Protein AF-A0A7V2JY97-F1 (afdb_monomer)

Nearest PDB structures (foldseek):
  4k7c-assembly1_A  TM=9.068E-01  e=3.907E-03  Lacticaseibacillus rhamnosus HN001

Sequence (95 aa):
MMASVPFTGITTEQLAAFADAFNASPKNRLSMNAVTKNPVHSVALSREVVTRTDHTFSHKLASNKATAQEHSGRCWLFSGLNVLRAEAMKNMNMK

Radius of gyration: 26.61 Å; Cα contacts (8 Å, |Δi|>4): 18; chains: 1; bounding box: 73×25×61 Å

Solvent-accessible surface area (backbone atoms only — not comparable to full-atom values): 6318 Å² total; per-residue (Å²): 134,84,80,78,79,76,83,87,68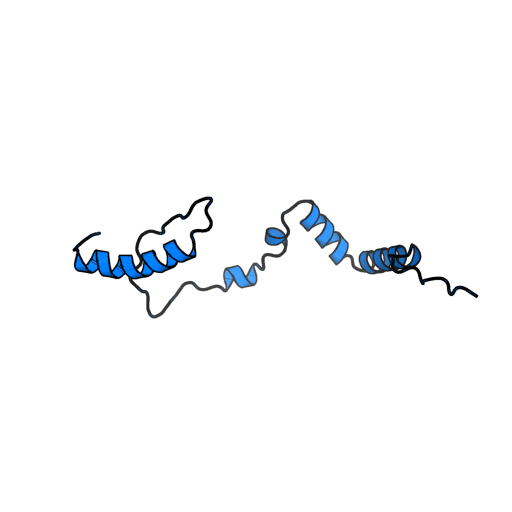,89,48,71,69,55,52,51,52,51,51,51,62,48,67,72,37,71,65,48,56,52,50,49,61,49,49,77,75,37,62,58,68,71,74,68,57,56,64,66,58,63,71,68,62,74,93,79,65,98,76,77,74,92,77,74,84,85,84,82,70,72,102,54,92,46,62,68,60,52,52,54,48,56,59,53,46,54,56,50,30,62,77,66,76,51,133

Foldseek 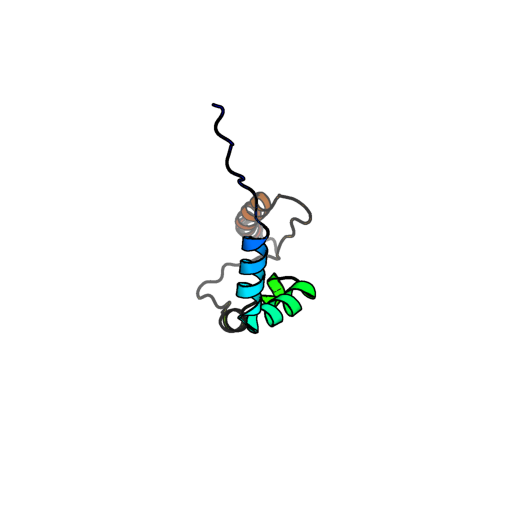3Di:
DDDDDDDPDDDPVNVVVVVCVQVVDPVSVVLCVDVVVDPPCVVPDDVVCVVPDDPDDPDDDDADDDDDPPPDPCVVVSVVCRVVVSVVCVVVVHD

Mean predicted aligned error: 7.09 Å

pLDDT: mean 92.96, std 8.99, range [48.91, 98.25]

Secondary structure (DSSP, 8-state):
-PPPPPP-S--HHHHHHHHHHHHT-HHHHHHHHHHHHS-HHHHT--HHHHHH-----SS----PPPP---SSS-HHHHHHHHHHHHHHHHHTT--

Structure (mmCIF, N/CA/C/O backbone):
data_AF-A0A7V2JY97-F1
#
_entry.id   AF-A0A7V2JY97-F1
#
loop_
_atom_site.group_PDB
_atom_site.id
_atom_site.type_symbol
_atom_site.label_atom_id
_atom_site.label_alt_id
_atom_site.label_comp_id
_atom_site.label_asym_id
_atom_site.label_entity_id
_atom_site.label_seq_id
_atom_site.pdbx_PDB_ins_code
_atom_site.Cartn_x
_atom_site.Cartn_y
_atom_site.Cartn_z
_atom_site.occupancy
_atom_site.B_iso_or_equiv
_atom_site.auth_seq_id
_atom_site.auth_comp_id
_atom_site.auth_asym_id
_atom_site.auth_atom_id
_atom_site.pdbx_PDB_model_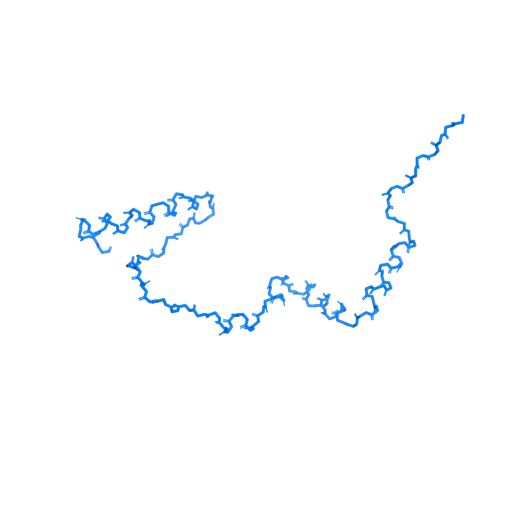num
ATOM 1 N N . MET A 1 1 ? 52.585 -11.024 -11.635 1.00 51.75 1 MET A N 1
ATOM 2 C CA . MET A 1 1 ? 51.409 -10.786 -12.499 1.00 51.75 1 MET A CA 1
ATOM 3 C C . MET A 1 1 ? 50.225 -10.493 -11.591 1.00 51.75 1 MET A C 1
ATOM 5 O O . MET A 1 1 ? 49.803 -11.390 -10.878 1.00 51.75 1 MET A O 1
ATOM 9 N N . MET A 1 2 ? 49.774 -9.240 -11.513 1.00 48.91 2 MET A N 1
ATOM 10 C CA . MET A 1 2 ? 48.593 -8.869 -10.721 1.00 48.91 2 MET A CA 1
ATOM 11 C C . MET A 1 2 ? 47.351 -9.143 -11.574 1.00 48.91 2 MET A C 1
ATOM 13 O O . MET A 1 2 ? 47.234 -8.586 -12.663 1.00 48.91 2 MET A O 1
ATOM 17 N N . ALA A 1 3 ? 46.469 -10.038 -11.126 1.00 65.94 3 ALA A N 1
ATOM 18 C CA . ALA A 1 3 ? 45.202 -10.302 -11.800 1.00 65.94 3 ALA A CA 1
ATOM 19 C C . ALA A 1 3 ? 44.316 -9.047 -11.730 1.00 65.94 3 ALA A C 1
ATOM 21 O O . ALA A 1 3 ? 44.104 -8.498 -10.649 1.00 65.94 3 ALA A O 1
ATOM 22 N N . SER A 1 4 ? 43.817 -8.582 -12.877 1.00 73.12 4 SER A N 1
ATOM 23 C CA . SER A 1 4 ? 42.846 -7.490 -12.941 1.00 73.12 4 SER A CA 1
ATOM 24 C C . SER A 1 4 ? 41.549 -7.922 -12.259 1.00 73.12 4 SER A C 1
ATOM 26 O O . SER A 1 4 ? 40.967 -8.941 -12.636 1.00 73.12 4 SER A O 1
ATOM 28 N N . VAL A 1 5 ? 41.086 -7.154 -11.276 1.00 75.50 5 VAL A N 1
ATOM 29 C CA . VAL A 1 5 ? 39.773 -7.372 -10.656 1.00 75.50 5 VAL A CA 1
ATOM 30 C C . VAL A 1 5 ? 38.695 -7.164 -11.732 1.00 75.50 5 VAL A C 1
ATOM 32 O O . VAL A 1 5 ? 38.730 -6.134 -12.410 1.00 75.50 5 VAL A O 1
ATOM 35 N N . PRO A 1 6 ? 37.766 -8.116 -11.940 1.00 79.94 6 PRO A N 1
ATOM 36 C CA . PRO A 1 6 ? 36.715 -7.961 -12.936 1.00 79.94 6 PRO A CA 1
ATOM 37 C C . PRO A 1 6 ? 35.799 -6.796 -12.558 1.00 79.94 6 PRO A C 1
ATOM 39 O O . PRO A 1 6 ? 35.483 -6.585 -11.388 1.00 79.94 6 PRO A O 1
ATOM 42 N N . PHE A 1 7 ? 35.365 -6.038 -13.563 1.00 82.88 7 PHE A N 1
ATOM 43 C CA . PHE A 1 7 ? 34.409 -4.956 -13.375 1.00 82.88 7 PHE A CA 1
ATOM 44 C C . PHE A 1 7 ? 33.070 -5.525 -12.889 1.00 82.88 7 PHE A C 1
ATOM 46 O O . PHE A 1 7 ? 32.429 -6.305 -13.587 1.00 82.88 7 PHE A O 1
ATOM 53 N N . THR A 1 8 ? 32.652 -5.138 -11.684 1.00 89.19 8 THR A N 1
ATOM 54 C CA . THR A 1 8 ? 31.398 -5.584 -11.051 1.00 89.19 8 THR A CA 1
ATOM 55 C C . THR A 1 8 ? 30.243 -4.597 -11.247 1.00 89.19 8 THR A C 1
ATOM 57 O O . THR A 1 8 ? 29.214 -4.711 -10.584 1.00 89.19 8 THR A O 1
ATOM 60 N N . GLY A 1 9 ? 30.421 -3.584 -12.098 1.00 91.69 9 GLY A N 1
ATOM 61 C CA . GLY A 1 9 ? 29.389 -2.600 -12.412 1.00 91.69 9 GLY A CA 1
ATOM 62 C C . GLY A 1 9 ? 28.497 -3.028 -13.576 1.00 91.69 9 GLY A C 1
ATOM 63 O O . GLY A 1 9 ? 28.741 -4.033 -14.243 1.00 91.69 9 GLY A O 1
ATOM 64 N N . ILE A 1 10 ? 27.464 -2.229 -13.838 1.00 94.44 10 ILE A N 1
ATOM 65 C CA . ILE A 1 10 ? 26.610 -2.406 -15.015 1.00 94.44 10 ILE A CA 1
ATOM 66 C C . ILE A 1 10 ? 27.364 -1.901 -16.249 1.00 94.44 10 ILE A C 1
ATOM 68 O O . ILE A 1 10 ? 27.860 -0.775 -16.265 1.00 94.44 10 ILE A O 1
ATOM 72 N N . THR A 1 11 ? 27.442 -2.744 -17.273 1.00 96.12 11 THR A N 1
ATOM 73 C CA . THR A 1 11 ? 28.060 -2.430 -18.570 1.00 96.12 11 THR A CA 1
ATOM 74 C C . THR A 1 11 ? 27.068 -1.756 -19.520 1.00 96.12 11 THR A C 1
ATOM 76 O O . THR A 1 11 ? 25.848 -1.874 -19.366 1.00 96.12 11 THR A O 1
ATOM 79 N N . THR A 1 12 ? 27.576 -1.061 -20.536 1.00 96.00 12 THR A N 1
ATOM 80 C CA . THR A 1 12 ? 26.741 -0.406 -21.556 1.00 96.00 12 THR A CA 1
ATOM 81 C C . THR A 1 12 ? 25.939 -1.428 -22.361 1.00 96.00 12 THR A C 1
ATOM 83 O O . THR A 1 12 ? 24.775 -1.196 -22.679 1.00 96.00 12 THR A O 1
ATOM 86 N N . GLU A 1 13 ? 26.527 -2.591 -22.631 1.00 96.56 13 GLU A N 1
ATOM 87 C CA . GLU A 1 13 ? 25.890 -3.701 -23.337 1.00 96.56 13 GLU A CA 1
ATOM 88 C C . GLU A 1 13 ? 24.706 -4.251 -22.532 1.00 96.56 13 GLU A C 1
ATOM 90 O O . GLU A 1 13 ? 23.637 -4.506 -23.087 1.00 96.56 13 GLU A O 1
ATOM 95 N N . GLN A 1 14 ? 24.856 -4.367 -21.207 1.00 96.69 14 GLN A N 1
ATOM 96 C CA . GLN A 1 14 ? 23.755 -4.745 -20.319 1.00 96.69 14 GLN A CA 1
ATOM 97 C C . GLN A 1 14 ? 22.646 -3.688 -20.301 1.00 96.69 14 GLN A C 1
ATOM 99 O O . GLN A 1 14 ? 21.474 -4.050 -20.362 1.00 96.69 14 GLN A O 1
ATOM 104 N N . LEU A 1 15 ? 22.987 -2.393 -20.259 1.00 97.19 15 LEU A N 1
ATOM 105 C CA . LEU A 1 15 ? 21.988 -1.318 -20.327 1.00 97.19 15 LEU A CA 1
ATOM 106 C C . LEU A 1 15 ? 21.187 -1.363 -21.631 1.00 97.19 15 LEU A C 1
ATOM 108 O O . LEU A 1 15 ? 19.961 -1.247 -21.589 1.00 97.19 15 LEU A O 1
ATOM 112 N N . ALA A 1 16 ? 21.860 -1.564 -22.768 1.00 98.00 16 ALA A N 1
ATOM 113 C CA . ALA A 1 16 ? 21.204 -1.710 -24.064 1.00 98.00 16 ALA A CA 1
ATOM 114 C C . ALA A 1 16 ? 20.260 -2.922 -24.070 1.00 98.00 16 ALA A C 1
ATOM 116 O O . ALA A 1 16 ? 19.081 -2.783 -24.392 1.00 98.00 16 ALA A O 1
ATOM 117 N N . ALA A 1 17 ? 20.731 -4.077 -23.589 1.00 98.12 17 ALA A N 1
ATOM 118 C CA . ALA A 1 17 ? 19.914 -5.284 -23.493 1.00 98.12 17 ALA A CA 1
ATOM 119 C C . ALA A 1 17 ? 18.679 -5.101 -22.589 1.00 98.12 17 ALA A C 1
ATOM 121 O O . ALA A 1 17 ? 17.593 -5.580 -22.918 1.00 98.12 17 ALA A O 1
ATOM 122 N N . PHE A 1 18 ? 18.805 -4.386 -21.465 1.00 97.75 18 PHE A N 1
ATOM 123 C CA . PHE A 1 18 ? 17.669 -4.079 -20.592 1.00 97.75 18 PHE A CA 1
ATOM 124 C C . PHE A 1 18 ? 16.663 -3.137 -21.254 1.00 97.75 18 PHE A C 1
ATOM 126 O O . PHE A 1 18 ? 15.457 -3.353 -21.125 1.00 97.75 18 PHE A O 1
ATOM 133 N N . ALA A 1 19 ? 17.138 -2.115 -21.970 1.00 97.50 19 ALA A N 1
ATOM 134 C CA . ALA A 1 19 ? 16.273 -1.200 -22.706 1.00 97.50 19 ALA A CA 1
ATOM 135 C C . ALA A 1 19 ? 15.501 -1.936 -23.811 1.00 97.50 19 ALA A C 1
ATOM 137 O O . ALA A 1 19 ? 14.287 -1.767 -23.920 1.00 97.50 19 ALA A O 1
ATOM 138 N N . ASP A 1 20 ? 16.170 -2.802 -24.570 1.00 98.12 20 ASP A N 1
ATOM 139 C CA . ASP A 1 20 ? 15.542 -3.603 -25.622 1.00 98.12 20 ASP A CA 1
ATOM 140 C C . ASP A 1 20 ? 14.496 -4.562 -25.045 1.00 98.12 20 ASP A C 1
ATOM 142 O O . ASP A 1 20 ? 13.350 -4.585 -25.501 1.00 98.12 20 ASP A O 1
ATOM 146 N N . ALA A 1 21 ? 14.838 -5.287 -23.975 1.00 97.81 21 ALA A N 1
ATOM 147 C CA . ALA A 1 21 ? 13.907 -6.177 -23.285 1.00 97.81 21 ALA A CA 1
ATOM 148 C C . ALA A 1 21 ? 12.693 -5.424 -22.714 1.00 97.81 21 ALA A C 1
ATOM 150 O O . ALA A 1 21 ? 11.562 -5.915 -22.768 1.00 97.81 21 ALA A O 1
ATOM 151 N N . PHE A 1 22 ? 12.900 -4.213 -22.191 1.00 98.00 22 PHE A N 1
ATOM 152 C CA . PHE A 1 22 ? 11.816 -3.370 -21.702 1.00 98.00 22 PHE A CA 1
ATOM 153 C C . PHE A 1 22 ? 10.907 -2.902 -22.846 1.00 98.00 22 PHE A C 1
ATOM 1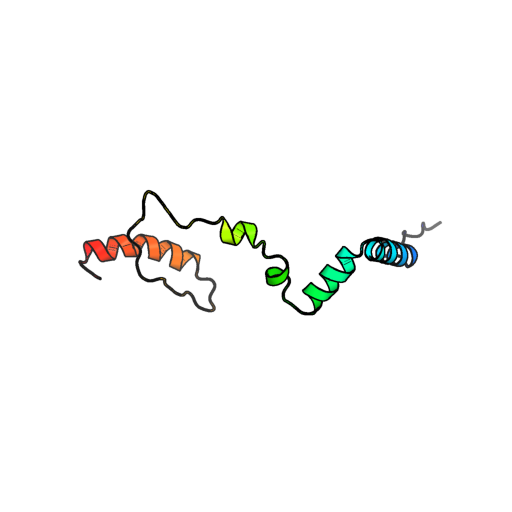55 O O . PHE A 1 22 ? 9.682 -3.007 -22.741 1.00 98.00 22 PHE A O 1
ATOM 162 N N . ASN A 1 23 ? 11.494 -2.427 -23.945 1.00 97.31 23 ASN A N 1
ATOM 163 C CA . ASN A 1 23 ? 10.772 -1.895 -25.100 1.00 97.31 23 ASN A CA 1
ATOM 164 C C . ASN A 1 23 ? 10.063 -2.978 -25.928 1.00 97.31 23 ASN A C 1
ATOM 166 O O . ASN A 1 23 ? 9.105 -2.664 -26.634 1.00 97.31 23 ASN A O 1
ATOM 170 N N . ALA A 1 24 ? 10.460 -4.247 -25.796 1.00 97.56 24 ALA A N 1
ATOM 171 C CA . ALA A 1 24 ? 9.830 -5.378 -26.478 1.00 97.56 24 ALA A CA 1
ATOM 172 C C . ALA A 1 24 ? 8.349 -5.594 -26.099 1.00 97.56 24 ALA A C 1
ATOM 174 O O . ALA A 1 24 ? 7.605 -6.226 -26.848 1.00 97.56 24 ALA A O 1
ATOM 175 N N . SER A 1 25 ? 7.890 -5.071 -24.954 1.00 97.56 25 SER A N 1
ATOM 176 C CA . SER A 1 25 ? 6.502 -5.202 -24.497 1.00 97.56 25 SER A CA 1
ATOM 177 C C . SER A 1 25 ? 5.787 -3.847 -24.460 1.00 97.56 25 SER A C 1
ATOM 179 O O . SER A 1 25 ? 6.096 -3.007 -23.609 1.00 97.56 25 SER A O 1
ATOM 181 N N . PRO A 1 26 ? 4.737 -3.635 -25.278 1.00 96.44 26 PRO A N 1
ATOM 182 C CA . PRO A 1 26 ? 3.916 -2.423 -25.216 1.00 96.44 26 PRO A CA 1
ATOM 183 C C . PRO A 1 26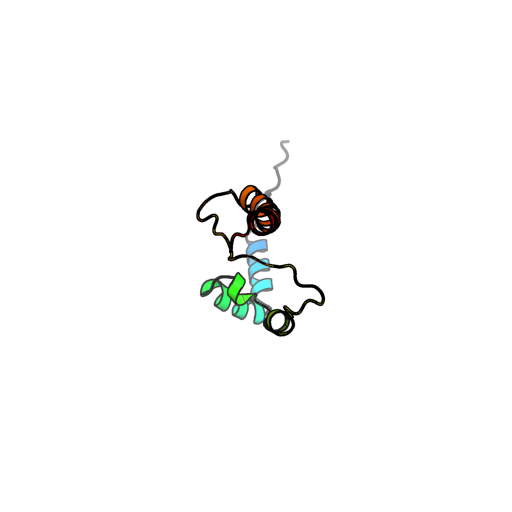 ? 3.301 -2.163 -23.830 1.00 96.44 26 PRO A C 1
ATOM 185 O O . PRO A 1 26 ? 3.067 -1.011 -23.457 1.00 96.44 26 PRO A O 1
ATOM 188 N N . LYS A 1 27 ? 3.079 -3.224 -23.035 1.00 97.50 27 LYS A N 1
ATOM 189 C CA . LYS A 1 27 ? 2.569 -3.119 -21.659 1.00 97.50 27 LYS A CA 1
ATOM 190 C C . LYS A 1 27 ? 3.538 -2.365 -20.749 1.00 97.50 27 LYS A C 1
ATOM 192 O O . LYS A 1 27 ? 3.086 -1.628 -19.882 1.00 97.50 27 LYS A O 1
ATOM 197 N N . ASN A 1 28 ? 4.846 -2.485 -20.968 1.00 97.88 28 ASN A N 1
ATOM 198 C CA . ASN A 1 28 ? 5.851 -1.798 -20.157 1.00 97.88 28 ASN A CA 1
ATOM 199 C C . ASN A 1 28 ? 5.780 -0.281 -20.354 1.00 97.88 28 ASN A C 1
ATOM 201 O O . ASN A 1 28 ? 5.787 0.469 -19.380 1.00 97.88 28 ASN A O 1
ATOM 205 N N . ARG A 1 29 ? 5.607 0.176 -21.600 1.00 96.88 29 ARG A N 1
ATOM 206 C CA . ARG A 1 29 ? 5.405 1.600 -21.908 1.00 96.88 29 ARG A CA 1
ATOM 207 C C . ARG A 1 29 ? 4.107 2.138 -21.302 1.00 96.88 29 ARG A C 1
ATOM 209 O O . ARG A 1 29 ? 4.104 3.240 -20.758 1.00 96.88 29 ARG A O 1
ATOM 216 N N . LEU A 1 30 ? 3.020 1.364 -21.368 1.00 97.44 30 LEU A N 1
ATOM 217 C CA . LEU A 1 30 ? 1.752 1.718 -20.721 1.00 97.44 30 LEU A CA 1
ATOM 218 C C . LEU A 1 30 ? 1.927 1.870 -19.203 1.00 97.44 30 LEU A C 1
ATOM 220 O O . LEU A 1 30 ? 1.565 2.907 -18.648 1.00 97.44 30 LEU A O 1
ATOM 224 N N . SER A 1 31 ? 2.530 0.874 -18.550 1.00 97.31 31 SER A N 1
ATOM 225 C CA . SER A 1 31 ? 2.804 0.894 -17.111 1.00 97.31 31 SER A CA 1
ATOM 226 C C . SER A 1 31 ? 3.706 2.064 -16.722 1.00 97.31 31 SER A C 1
ATOM 228 O O . SER A 1 31 ? 3.389 2.777 -15.776 1.00 97.31 31 SER A O 1
ATOM 230 N N . MET A 1 32 ? 4.777 2.324 -17.479 1.00 97.62 32 MET A N 1
ATOM 231 C CA . MET A 1 32 ? 5.679 3.460 -17.263 1.00 97.62 32 MET A CA 1
ATOM 232 C C . MET A 1 32 ? 4.935 4.796 -17.307 1.00 97.62 32 MET A C 1
ATOM 234 O O . MET A 1 32 ? 5.068 5.605 -16.392 1.00 97.62 32 MET A O 1
ATOM 238 N N . ASN A 1 33 ? 4.111 5.024 -18.333 1.00 97.62 33 ASN A N 1
ATOM 239 C CA . ASN A 1 33 ? 3.306 6.243 -18.442 1.00 97.62 33 ASN A CA 1
ATOM 240 C C . ASN A 1 33 ? 2.331 6.402 -17.264 1.00 97.62 33 ASN A C 1
ATOM 242 O O . ASN A 1 33 ? 2.093 7.519 -16.807 1.00 97.62 33 ASN A O 1
ATOM 246 N N . ALA A 1 34 ? 1.769 5.297 -16.767 1.00 97.88 34 ALA A N 1
ATOM 247 C CA . ALA A 1 34 ? 0.869 5.317 -15.623 1.00 97.88 34 ALA A CA 1
ATOM 248 C C . ALA A 1 34 ? 1.603 5.667 -14.317 1.00 97.88 34 ALA A C 1
ATOM 250 O O . ALA A 1 34 ? 1.171 6.582 -13.616 1.00 97.88 34 ALA A O 1
ATOM 251 N N . VAL A 1 35 ? 2.720 4.994 -14.006 1.00 97.69 35 VAL A N 1
ATOM 252 C CA . VAL A 1 35 ? 3.452 5.171 -12.731 1.00 97.69 35 VAL A CA 1
ATOM 253 C C . VAL A 1 35 ? 4.298 6.444 -12.675 1.00 97.69 35 VAL A C 1
ATOM 255 O O . VAL A 1 35 ? 4.596 6.931 -11.593 1.00 97.69 35 VAL A O 1
ATOM 258 N N . THR A 1 36 ? 4.678 7.018 -13.819 1.00 97.56 36 THR A N 1
ATOM 259 C CA . THR A 1 36 ? 5.392 8.311 -13.856 1.00 97.56 36 THR A CA 1
ATOM 260 C C . THR A 1 36 ? 4.472 9.502 -13.605 1.00 97.56 36 THR A C 1
ATOM 262 O O . THR A 1 36 ? 4.944 10.568 -13.222 1.00 97.56 36 THR A O 1
ATOM 265 N N . LYS A 1 37 ? 3.158 9.330 -13.798 1.00 97.62 37 LYS A N 1
ATOM 266 C CA . LYS A 1 37 ? 2.148 10.372 -13.555 1.00 97.62 37 LYS A CA 1
ATOM 267 C C . LYS A 1 37 ? 1.329 10.157 -12.285 1.00 97.62 37 LYS A C 1
ATOM 269 O O . LYS A 1 37 ? 0.652 11.083 -11.853 1.00 97.62 37 LYS A O 1
ATOM 274 N N . ASN A 1 38 ? 1.356 8.958 -11.708 1.00 97.12 38 ASN A N 1
ATOM 275 C CA . ASN A 1 38 ? 0.509 8.581 -10.580 1.00 97.12 38 ASN A CA 1
ATOM 276 C C . ASN A 1 38 ? 1.296 7.760 -9.551 1.00 97.12 38 ASN A C 1
ATOM 278 O O . ASN A 1 38 ? 2.196 7.014 -9.934 1.00 97.12 38 ASN A O 1
ATOM 282 N N . PRO A 1 39 ? 0.918 7.801 -8.261 1.00 96.94 39 PRO A N 1
ATOM 283 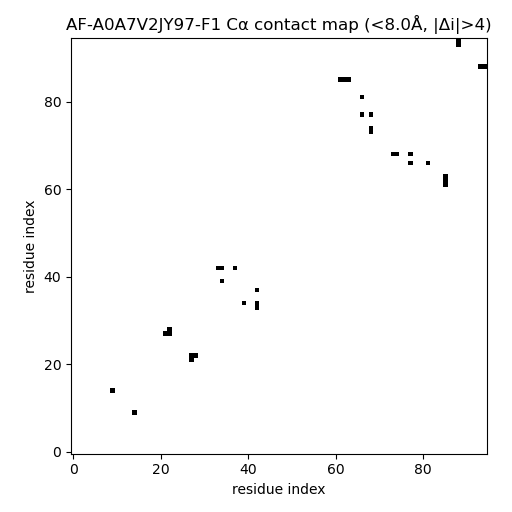C CA . PRO A 1 39 ? 1.493 6.908 -7.265 1.00 96.94 39 PRO A CA 1
ATOM 284 C C . PRO A 1 39 ? 1.320 5.433 -7.649 1.00 96.94 39 PRO A C 1
ATOM 286 O O . PRO A 1 39 ? 0.236 5.005 -8.050 1.00 96.94 39 PRO A O 1
ATOM 289 N N . VAL A 1 40 ? 2.377 4.635 -7.467 1.00 96.69 40 VAL A N 1
ATOM 290 C CA . VAL A 1 40 ? 2.393 3.218 -7.873 1.00 96.69 40 VAL A CA 1
ATOM 291 C C . VAL A 1 40 ? 1.265 2.401 -7.237 1.00 96.69 40 VAL A C 1
ATOM 293 O O . VAL A 1 40 ? 0.676 1.555 -7.902 1.00 96.69 40 VAL A O 1
ATOM 296 N N . HIS A 1 41 ? 0.903 2.691 -5.984 1.00 96.44 41 HIS A N 1
ATOM 297 C CA . HIS A 1 41 ? -0.165 1.984 -5.275 1.00 96.44 41 HIS A CA 1
ATOM 298 C C . HIS A 1 41 ? -1.542 2.206 -5.914 1.00 96.44 41 HIS A C 1
ATOM 300 O O . HIS A 1 41 ? -2.356 1.288 -5.940 1.00 96.44 41 HIS A O 1
ATOM 306 N N . SER A 1 42 ? -1.791 3.393 -6.470 1.00 96.31 42 SER A N 1
ATOM 307 C CA . SER A 1 42 ? -3.042 3.700 -7.165 1.00 96.31 42 SER A CA 1
ATOM 308 C C . SER A 1 42 ? -3.132 2.962 -8.496 1.00 96.31 42 SER A C 1
ATOM 310 O O . SER A 1 42 ? -4.193 2.461 -8.851 1.00 96.31 42 SER A O 1
ATOM 312 N N . VAL A 1 43 ? -2.011 2.859 -9.218 1.00 97.06 43 VAL A N 1
ATOM 313 C CA . VAL A 1 43 ? -1.932 2.136 -10.500 1.00 97.06 43 VAL A CA 1
ATOM 314 C C . VAL A 1 43 ? -2.046 0.624 -10.292 1.00 97.06 43 VAL A C 1
ATOM 316 O O . VAL A 1 43 ? -2.693 -0.061 -11.077 1.00 97.06 43 VAL A O 1
ATOM 319 N N . ALA A 1 44 ? -1.433 0.101 -9.230 1.00 96.81 44 ALA A N 1
ATOM 320 C CA . ALA A 1 44 ? -1.4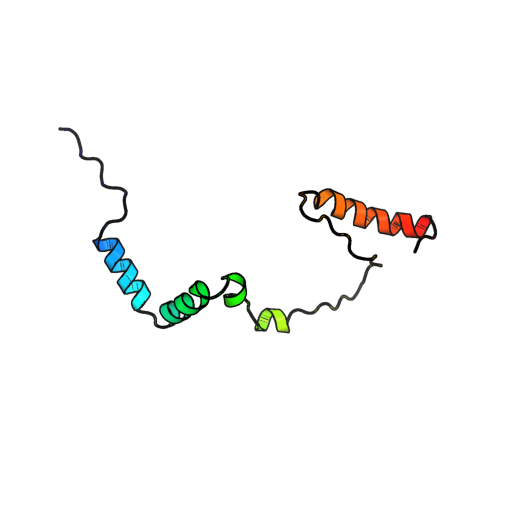09 -1.326 -8.922 1.00 96.81 44 ALA A CA 1
ATOM 321 C C . ALA A 1 44 ? -2.686 -1.840 -8.228 1.00 96.81 44 ALA A C 1
ATOM 323 O O . ALA A 1 44 ? -2.795 -3.038 -7.960 1.00 96.81 44 ALA A O 1
ATOM 324 N N . LEU A 1 45 ? -3.650 -0.965 -7.916 1.00 97.12 45 LEU A N 1
ATOM 325 C CA . LEU A 1 45 ? -4.884 -1.345 -7.233 1.00 97.12 45 LEU A CA 1
ATOM 326 C C . LEU A 1 45 ? -5.719 -2.305 -8.097 1.00 97.12 45 LEU A C 1
ATOM 328 O O . LEU A 1 45 ? -6.249 -1.930 -9.142 1.00 97.12 45 LEU A O 1
ATOM 332 N N . SER A 1 46 ? -5.916 -3.537 -7.622 1.00 97.56 46 SER A N 1
ATOM 333 C CA . SER A 1 46 ? -6.817 -4.489 -8.278 1.00 97.56 46 SER A CA 1
ATOM 334 C C . SER A 1 46 ? -8.272 -4.167 -7.954 1.00 97.56 46 SER A C 1
ATOM 336 O O . SER A 1 46 ? -8.742 -4.384 -6.833 1.00 97.56 46 SER A O 1
ATOM 338 N N . ARG A 1 47 ? -9.016 -3.678 -8.954 1.00 96.69 47 ARG A N 1
ATOM 339 C CA . ARG A 1 47 ? -10.439 -3.365 -8.778 1.00 96.69 47 ARG A CA 1
ATOM 340 C C . ARG A 1 47 ? -11.267 -4.606 -8.451 1.00 96.69 47 ARG A C 1
ATOM 342 O O . ARG A 1 47 ? -12.190 -4.491 -7.656 1.00 96.69 47 ARG A O 1
ATOM 349 N N . GLU A 1 48 ? -10.898 -5.769 -8.988 1.00 97.69 48 GLU A N 1
ATOM 350 C CA . GLU A 1 48 ? -11.551 -7.049 -8.689 1.00 97.69 48 GLU A CA 1
ATOM 351 C C . GLU A 1 48 ? -11.477 -7.381 -7.193 1.00 97.69 48 GLU A C 1
ATOM 353 O O . GLU A 1 48 ? -12.494 -7.705 -6.578 1.00 97.69 48 GLU A O 1
ATOM 358 N N . VAL A 1 49 ? -10.290 -7.243 -6.587 1.00 97.12 49 VAL A N 1
ATOM 359 C CA . VAL A 1 49 ? -10.099 -7.491 -5.150 1.00 97.12 49 VAL A CA 1
ATOM 360 C C . VAL A 1 49 ? -10.938 -6.516 -4.333 1.00 97.12 49 VAL A C 1
ATOM 362 O O . VAL A 1 49 ? -11.645 -6.943 -3.423 1.00 97.12 49 VAL A O 1
ATOM 365 N N . VAL A 1 50 ? -10.931 -5.230 -4.695 1.00 96.75 50 VAL A N 1
ATOM 366 C CA . VAL A 1 50 ? -11.751 -4.210 -4.022 1.00 96.75 50 VAL A CA 1
ATOM 367 C C . VAL A 1 50 ? -13.240 -4.555 -4.092 1.00 96.75 50 VAL A C 1
ATOM 369 O O . VAL A 1 50 ? -13.931 -4.431 -3.090 1.00 96.75 50 VAL A O 1
ATOM 372 N N . THR A 1 51 ? -13.740 -5.015 -5.242 1.00 96.94 51 THR A N 1
ATOM 373 C CA . THR A 1 51 ? -15.162 -5.364 -5.402 1.00 96.94 51 THR A CA 1
ATOM 374 C C . THR A 1 51 ? -15.558 -6.673 -4.729 1.00 96.94 51 THR A C 1
ATOM 376 O O . THR A 1 51 ? -16.710 -6.820 -4.342 1.00 96.94 51 THR A O 1
ATOM 379 N N . ARG A 1 52 ? -14.630 -7.629 -4.597 1.00 97.31 52 ARG A N 1
ATOM 380 C CA . ARG A 1 52 ? -14.894 -8.935 -3.972 1.00 97.31 52 ARG A CA 1
ATOM 381 C C . ARG A 1 52 ? -14.693 -8.923 -2.455 1.00 97.31 52 ARG A C 1
ATOM 383 O O . ARG A 1 52 ? -15.132 -9.849 -1.783 1.00 97.31 52 ARG A O 1
ATOM 390 N N . THR A 1 53 ? -14.009 -7.918 -1.914 1.00 96.56 53 THR A N 1
ATOM 391 C CA . THR A 1 53 ? -13.779 -7.814 -0.469 1.00 96.56 53 THR A CA 1
ATOM 392 C C . THR A 1 53 ? -15.102 -7.550 0.247 1.00 96.56 53 THR A C 1
ATOM 394 O O . THR A 1 53 ? -15.707 -6.496 0.076 1.00 96.56 53 THR A O 1
ATOM 397 N N . ASP A 1 54 ? -15.537 -8.517 1.054 1.00 96.00 54 ASP A N 1
ATOM 398 C CA . ASP A 1 54 ? -16.733 -8.422 1.887 1.00 96.00 54 ASP A CA 1
ATOM 399 C C . ASP A 1 54 ? -16.341 -8.068 3.329 1.00 96.00 54 ASP A C 1
ATOM 401 O O . ASP A 1 54 ? -15.424 -8.649 3.910 1.00 96.00 54 ASP A O 1
ATOM 405 N N . HIS A 1 55 ? -17.049 -7.099 3.906 1.00 94.19 55 HIS A N 1
ATOM 406 C CA . HIS A 1 55 ? -16.897 -6.663 5.297 1.00 94.19 55 HIS A CA 1
ATOM 407 C C . HIS A 1 55 ? -18.036 -7.183 6.194 1.00 94.19 55 HIS A C 1
ATOM 409 O O . HIS A 1 55 ? -18.350 -6.605 7.243 1.00 94.19 55 HIS A O 1
ATOM 415 N N . THR A 1 56 ? -18.674 -8.276 5.781 1.00 95.56 56 THR A N 1
ATOM 416 C CA . THR A 1 56 ? -19.673 -9.008 6.555 1.00 95.56 56 THR A CA 1
ATOM 417 C C . THR A 1 56 ? -19.003 -10.078 7.408 1.00 95.56 56 THR A C 1
ATOM 419 O O . THR A 1 56 ? -18.193 -10.871 6.941 1.00 95.56 56 THR A O 1
ATOM 422 N N . PHE A 1 57 ? -19.365 -10.108 8.689 1.00 96.19 57 PHE A N 1
ATOM 423 C CA . PHE A 1 57 ? -18.824 -11.047 9.668 1.00 96.19 57 PHE A CA 1
ATOM 424 C C . PHE A 1 57 ? -19.982 -11.648 10.464 1.00 96.19 57 PHE A C 1
ATOM 426 O O . PHE A 1 57 ? -20.887 -10.911 10.863 1.00 96.19 57 PHE A O 1
ATOM 433 N N . SER A 1 58 ? -19.943 -12.962 10.710 1.00 97.12 58 SER A N 1
ATOM 434 C CA . SER A 1 58 ? -20.960 -13.685 11.494 1.00 97.12 58 SER A CA 1
ATOM 435 C C . SER A 1 58 ? -21.008 -13.233 12.955 1.00 97.12 58 SER A C 1
ATOM 437 O O . SER A 1 58 ? -22.078 -13.161 13.553 1.00 97.12 58 SER A O 1
ATOM 439 N N . HIS A 1 59 ? -19.851 -12.875 13.514 1.00 95.19 59 HIS A N 1
ATOM 440 C CA . HIS A 1 59 ? -19.713 -12.366 14.870 1.00 95.19 59 HIS A CA 1
ATOM 441 C C . HIS A 1 59 ? -19.036 -10.999 14.832 1.00 95.19 59 HIS A C 1
ATOM 443 O O . HIS A 1 59 ? -17.867 -10.879 14.470 1.00 95.19 59 HIS A O 1
ATOM 449 N N . LYS A 1 60 ? -19.779 -9.958 15.213 1.00 91.00 60 LYS A N 1
ATOM 450 C CA . LYS A 1 60 ? -19.252 -8.600 15.360 1.00 91.00 60 LYS A CA 1
ATOM 451 C C . LYS A 1 60 ? -19.096 -8.286 16.838 1.00 91.00 60 LYS A C 1
ATOM 453 O O . LYS A 1 60 ? -20.059 -8.357 17.598 1.00 91.00 60 LYS A O 1
ATOM 458 N N . LEU A 1 61 ? -17.879 -7.933 17.231 1.00 86.62 61 LEU A N 1
ATOM 459 C CA . LEU A 1 61 ? -17.611 -7.422 18.569 1.00 86.62 61 LEU A CA 1
ATOM 460 C C . LEU A 1 61 ? -18.142 -5.991 18.681 1.00 86.62 61 LEU A C 1
ATOM 462 O O . LEU A 1 61 ? -18.116 -5.236 17.704 1.00 86.62 61 LEU A O 1
ATOM 466 N N . ALA A 1 62 ? -18.603 -5.612 19.874 1.00 80.50 62 ALA A N 1
ATOM 467 C CA . ALA A 1 62 ? -18.940 -4.224 20.156 1.00 80.50 62 ALA A CA 1
ATOM 468 C C . ALA A 1 62 ? -17.690 -3.358 19.937 1.00 80.50 62 ALA A C 1
ATOM 470 O O . ALA A 1 62 ? -16.635 -3.599 20.522 1.00 80.50 62 ALA A O 1
ATOM 471 N N . SER A 1 63 ? -17.806 -2.383 19.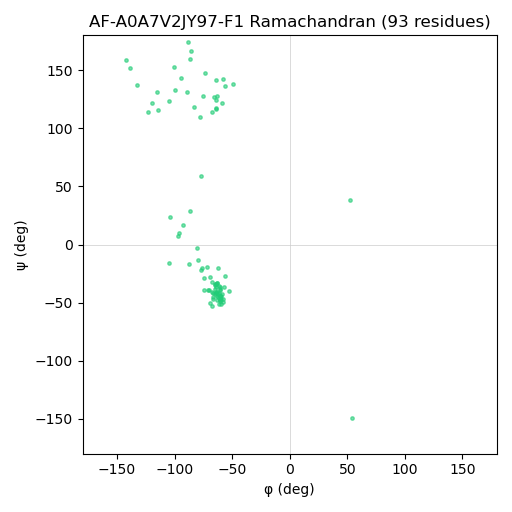042 1.00 77.56 63 SER A N 1
ATOM 472 C CA . SER A 1 63 ? -16.706 -1.523 18.626 1.00 77.56 63 SER A CA 1
ATOM 473 C C . SER A 1 63 ? -17.004 -0.093 19.047 1.00 77.56 63 SER A C 1
ATOM 475 O O . SER A 1 63 ? -18.094 0.427 18.810 1.00 77.56 63 SER A O 1
ATOM 477 N N . ASN A 1 64 ? -16.020 0.540 19.675 1.00 84.88 64 ASN A N 1
ATOM 478 C CA . ASN A 1 64 ? -16.070 1.952 20.021 1.00 84.88 64 ASN A CA 1
ATOM 479 C C . ASN A 1 64 ? -15.594 2.808 18.842 1.00 84.88 64 ASN A C 1
ATOM 481 O O . ASN A 1 64 ? -14.939 2.311 17.925 1.00 84.88 64 ASN A O 1
ATOM 485 N N . LYS A 1 65 ? -15.835 4.125 18.907 1.00 90.94 65 LYS A N 1
ATOM 486 C CA . LYS A 1 65 ? -15.244 5.069 17.944 1.00 90.94 65 LYS A CA 1
ATOM 487 C C . LYS A 1 65 ? -13.737 4.836 17.809 1.00 90.94 65 LYS A C 1
ATOM 489 O O . LYS A 1 65 ? -13.043 4.631 18.816 1.00 90.94 65 LYS A O 1
ATOM 494 N N . ALA A 1 66 ? -13.270 4.888 16.562 1.00 93.56 66 ALA A N 1
ATOM 495 C CA . ALA A 1 66 ? -11.866 4.745 16.216 1.00 93.56 66 ALA A CA 1
ATOM 496 C C . ALA A 1 66 ? -11.020 5.814 16.920 1.00 93.56 66 ALA A C 1
ATOM 498 O O . ALA A 1 66 ? -11.445 6.958 17.085 1.00 93.56 66 ALA A O 1
ATOM 499 N N . THR A 1 67 ? -9.824 5.420 17.343 1.00 95.44 67 THR A N 1
ATOM 500 C CA . THR A 1 67 ? -8.823 6.308 17.936 1.00 95.44 67 THR A CA 1
ATOM 501 C C . THR A 1 67 ? -7.771 6.673 16.890 1.00 95.44 67 THR A C 1
ATOM 503 O O . THR A 1 67 ? -7.536 5.910 15.954 1.00 95.44 67 THR A O 1
ATOM 506 N N . ALA A 1 68 ? -7.137 7.836 17.041 1.00 96.62 68 ALA A N 1
ATOM 507 C CA . ALA A 1 68 ? -6.106 8.318 16.127 1.00 96.62 68 ALA A CA 1
ATOM 508 C C . ALA A 1 68 ? -4.782 8.515 16.875 1.00 96.62 68 ALA A C 1
ATOM 510 O O . ALA A 1 68 ? -4.706 9.254 17.855 1.00 96.62 68 ALA A O 1
ATOM 511 N N . GLN A 1 69 ? -3.733 7.820 16.427 1.00 96.69 69 GLN A N 1
ATOM 512 C CA . GLN A 1 69 ? -2.388 7.967 16.998 1.00 96.69 69 GLN A CA 1
ATOM 513 C C . GLN A 1 69 ? -1.648 9.203 16.471 1.00 96.69 69 GLN A C 1
ATOM 515 O O . GLN A 1 69 ? -0.618 9.581 17.043 1.00 96.69 69 GLN A O 1
ATOM 520 N N . GLU A 1 70 ? -2.175 9.810 15.405 1.00 97.00 70 GLU A N 1
ATOM 521 C CA . GLU A 1 70 ? -1.586 10.930 14.675 1.00 97.00 70 GLU A CA 1
ATOM 522 C C . GLU A 1 70 ? -0.153 10.623 14.209 1.00 97.00 70 GLU A C 1
ATOM 524 O O . GLU A 1 70 ? 0.201 9.473 13.939 1.00 97.00 70 GLU A O 1
ATOM 529 N N . HIS A 1 71 ? 0.695 11.642 14.122 1.00 96.31 71 HIS A N 1
ATOM 530 C CA . HIS A 1 71 ? 2.082 11.545 13.675 1.00 96.31 71 HIS A CA 1
ATOM 531 C C . HIS A 1 71 ? 2.993 10.974 14.778 1.00 96.31 71 HIS A C 1
ATOM 533 O O . HIS A 1 71 ? 3.926 11.625 15.240 1.00 96.31 71 HIS A O 1
ATOM 539 N N . SER A 1 72 ? 2.699 9.758 15.251 1.00 97.88 72 SER A N 1
ATOM 540 C CA . SER A 1 72 ? 3.483 9.069 16.282 1.00 97.88 72 SER A CA 1
ATOM 541 C C . SER A 1 72 ? 3.591 7.561 16.037 1.00 97.88 72 SER A C 1
ATOM 543 O O . SER A 1 72 ? 2.746 6.966 15.373 1.00 97.88 72 SER A O 1
ATOM 545 N N . GLY A 1 73 ? 4.605 6.919 16.626 1.00 97.81 73 GLY A N 1
ATOM 546 C CA . GLY A 1 73 ? 4.836 5.465 16.563 1.00 97.81 73 GLY A CA 1
ATOM 547 C C . GLY A 1 73 ? 4.102 4.646 17.636 1.00 97.81 73 GLY A C 1
ATOM 548 O O . GLY A 1 73 ? 4.611 3.621 18.079 1.00 97.81 73 GLY A O 1
ATOM 549 N N . ARG A 1 74 ? 2.937 5.103 18.120 1.00 98.25 74 ARG A N 1
ATOM 550 C CA . ARG A 1 74 ? 2.240 4.531 19.296 1.00 98.25 74 ARG A CA 1
ATOM 551 C C . ARG A 1 74 ? 1.195 3.457 18.964 1.00 98.25 74 ARG A C 1
ATOM 553 O O . ARG A 1 74 ? 0.359 3.149 19.810 1.00 98.25 74 ARG A O 1
ATOM 560 N N . CYS A 1 75 ? 1.221 2.879 17.764 1.00 97.31 75 CYS A N 1
ATOM 561 C CA . CYS A 1 75 ? 0.210 1.911 17.309 1.00 97.31 75 CYS A CA 1
ATOM 562 C C . CYS A 1 75 ? -0.001 0.745 18.288 1.00 97.31 75 CYS A C 1
ATOM 564 O O . CYS A 1 75 ? -1.137 0.361 18.552 1.00 97.31 75 CYS A O 1
ATOM 566 N N . TRP A 1 76 ? 1.079 0.230 18.882 1.00 97.81 76 TRP A N 1
ATOM 567 C CA . TRP A 1 76 ? 1.033 -0.859 19.858 1.00 97.81 76 TRP A CA 1
ATOM 568 C C . TRP A 1 76 ? 0.245 -0.479 21.121 1.00 97.81 76 TRP A C 1
ATOM 570 O O . TRP A 1 76 ? -0.598 -1.249 21.581 1.00 97.81 76 TRP A O 1
ATOM 580 N N . LEU A 1 77 ? 0.451 0.739 21.631 1.00 97.88 77 LEU A N 1
ATOM 581 C CA . LEU A 1 77 ? -0.264 1.263 22.791 1.00 97.88 77 LEU A CA 1
ATOM 582 C C . LEU A 1 77 ? -1.749 1.461 22.470 1.00 97.88 77 LEU A C 1
ATOM 584 O O . LEU A 1 77 ? -2.611 1.051 23.242 1.00 97.88 77 LEU A O 1
ATOM 588 N N . PHE A 1 78 ? -2.054 2.048 21.311 1.00 97.25 78 PHE A N 1
ATOM 589 C CA . PHE A 1 78 ? -3.433 2.265 20.868 1.00 97.25 78 PHE A CA 1
ATOM 590 C C . PHE A 1 78 ? -4.175 0.942 20.659 1.00 97.25 78 PHE A C 1
ATOM 592 O O . PHE A 1 78 ? -5.325 0.820 21.075 1.00 97.25 78 PHE A O 1
ATOM 599 N N . SER A 1 79 ? -3.515 -0.062 20.078 1.00 95.50 79 SER A N 1
ATOM 600 C CA . SER A 1 79 ? -4.076 -1.403 19.901 1.00 95.50 79 SER A CA 1
ATOM 601 C C . SER A 1 79 ? -4.407 -2.055 21.246 1.00 95.50 79 SER A C 1
ATOM 603 O O . SER A 1 79 ? -5.545 -2.467 21.462 1.00 95.50 79 SER A O 1
ATOM 605 N N . GLY A 1 80 ? -3.450 -2.079 22.183 1.00 95.56 80 GLY A N 1
ATOM 606 C CA . GLY A 1 80 ? -3.666 -2.650 23.516 1.00 95.56 80 GLY A CA 1
ATOM 607 C C . GLY A 1 80 ? -4.774 -1.934 24.294 1.00 95.56 80 GLY A C 1
ATOM 608 O O . GLY A 1 80 ? -5.687 -2.572 24.818 1.00 95.56 80 GLY A O 1
ATOM 609 N N . LEU A 1 81 ? -4.757 -0.599 24.308 1.00 95.62 81 LEU A N 1
ATOM 610 C CA . LEU A 1 81 ? -5.776 0.191 25.000 1.00 95.62 81 LEU A CA 1
ATOM 611 C C . LEU A 1 81 ? -7.157 0.078 24.348 1.00 95.62 81 LEU A C 1
ATOM 613 O O . LEU A 1 81 ? -8.150 0.120 25.066 1.00 95.62 81 LEU A O 1
ATOM 617 N N . ASN A 1 82 ? -7.260 -0.095 23.027 1.00 94.19 82 ASN A N 1
ATOM 618 C CA . ASN A 1 82 ? -8.553 -0.284 22.365 1.00 94.19 82 ASN A CA 1
ATOM 619 C C . ASN A 1 82 ? -9.240 -1.590 22.790 1.00 94.19 82 ASN A C 1
ATOM 621 O O . ASN A 1 82 ? -10.462 -1.595 22.927 1.00 94.19 82 ASN A O 1
ATOM 625 N N . VAL A 1 83 ? -8.472 -2.654 23.052 1.00 92.62 83 VAL A N 1
ATOM 626 C CA . VAL A 1 83 ? -9.006 -3.907 23.610 1.00 92.62 83 VAL A CA 1
ATOM 627 C C . VAL A 1 83 ? -9.497 -3.688 25.043 1.00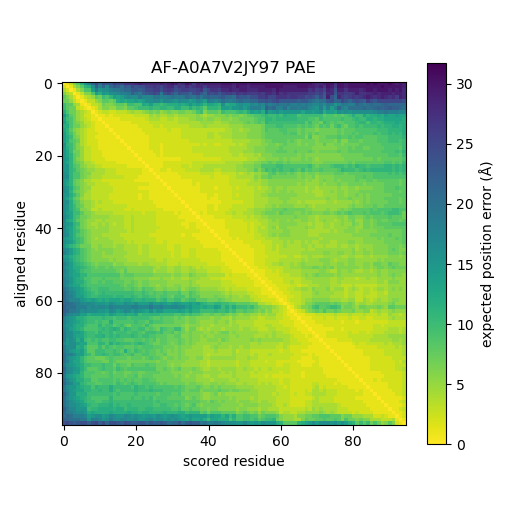 92.62 83 VAL A C 1
ATOM 629 O O . VAL A 1 83 ? -10.651 -3.973 25.349 1.00 92.62 83 VAL A O 1
ATOM 632 N N . LEU A 1 84 ? -8.650 -3.124 25.911 1.00 93.88 84 LEU A N 1
ATOM 633 C CA . LEU A 1 84 ? -8.974 -2.929 27.332 1.00 93.88 84 LEU A CA 1
ATOM 634 C C . LEU A 1 84 ? -10.128 -1.942 27.547 1.00 93.88 84 LEU A C 1
ATOM 636 O O . LEU A 1 84 ? -10.984 -2.145 28.409 1.00 93.88 84 LEU A O 1
ATOM 640 N N . ARG A 1 85 ? -10.177 -0.874 26.745 1.00 93.06 85 ARG A N 1
ATOM 641 C CA . ARG A 1 85 ? -11.188 0.182 26.847 1.00 93.06 85 ARG A CA 1
ATOM 642 C C . ARG A 1 85 ? -12.599 -0.345 26.619 1.00 93.06 85 ARG A C 1
ATOM 644 O O . ARG A 1 85 ? -13.514 0.153 27.265 1.00 93.06 85 ARG A O 1
ATOM 651 N N . ALA A 1 86 ? -12.786 -1.322 25.731 1.00 90.81 86 ALA A N 1
ATOM 652 C CA . ALA A 1 86 ? -14.105 -1.894 25.471 1.00 90.81 86 ALA A CA 1
ATOM 653 C C . ALA A 1 86 ? -14.731 -2.477 26.749 1.00 90.81 86 ALA A C 1
ATOM 655 O O . ALA A 1 86 ? -15.870 -2.150 27.081 1.00 90.81 86 ALA A O 1
ATOM 656 N N . GLU A 1 87 ? -13.960 -3.256 27.510 1.00 91.12 87 GLU A N 1
ATOM 657 C CA . GLU A 1 87 ? -14.432 -3.852 28.763 1.00 91.12 87 GLU A CA 1
ATOM 658 C C . GLU A 1 87 ? -14.525 -2.817 29.893 1.00 91.12 87 GLU A C 1
ATOM 660 O O . GLU A 1 87 ? -15.492 -2.797 30.652 1.00 91.12 87 GLU A O 1
ATOM 665 N N . ALA A 1 88 ? -13.562 -1.894 29.978 1.00 93.25 88 ALA A N 1
ATOM 666 C CA . ALA A 1 88 ? -13.580 -0.832 30.980 1.00 93.25 88 ALA A CA 1
ATOM 667 C C . ALA A 1 88 ? -14.823 0.072 30.842 1.00 93.25 88 ALA A C 1
ATOM 669 O O . ALA A 1 88 ? -15.481 0.373 31.836 1.00 93.25 88 ALA A O 1
ATOM 670 N N . MET A 1 89 ? -15.184 0.464 29.614 1.00 92.12 89 MET A N 1
ATOM 671 C CA . MET A 1 89 ? -16.379 1.275 29.346 1.00 92.12 89 MET A CA 1
ATOM 672 C C . MET A 1 89 ? -17.662 0.554 29.764 1.00 92.12 89 MET A C 1
ATOM 674 O O . MET A 1 89 ? -18.522 1.163 30.399 1.00 92.12 89 MET A O 1
ATOM 678 N N . LYS A 1 90 ? -17.757 -0.751 29.482 1.00 89.94 90 LYS A N 1
ATOM 679 C CA . LYS A 1 90 ? -18.875 -1.593 29.915 1.00 89.94 90 LYS A CA 1
ATOM 680 C C . LYS A 1 90 ? -18.994 -1.633 31.441 1.00 89.94 90 LYS A C 1
ATOM 682 O O . LYS A 1 90 ? -20.075 -1.398 31.967 1.00 89.94 90 LYS A O 1
ATOM 687 N N . ASN A 1 91 ? -17.889 -1.871 32.149 1.00 94.00 91 ASN A N 1
ATOM 688 C CA . ASN A 1 91 ? -17.885 -1.992 33.612 1.00 94.00 91 ASN A CA 1
ATOM 689 C C . ASN A 1 91 ? -18.170 -0.669 34.334 1.00 94.00 91 ASN A C 1
ATOM 691 O O . ASN A 1 91 ? -18.694 -0.673 35.444 1.00 94.00 91 ASN A O 1
ATOM 695 N N . MET A 1 92 ? -17.838 0.461 33.710 1.00 95.75 92 MET A N 1
ATOM 696 C CA . MET A 1 92 ? -18.049 1.798 34.272 1.00 95.75 92 MET A CA 1
ATOM 697 C C . MET A 1 92 ? -19.339 2.472 33.778 1.00 95.75 92 MET A C 1
ATOM 699 O O . MET A 1 92 ? -19.548 3.649 34.063 1.00 95.75 92 MET A O 1
ATOM 703 N N . ASN A 1 93 ? -20.202 1.763 33.037 1.00 91.12 93 ASN A N 1
ATOM 704 C CA . ASN A 1 93 ? -21.416 2.314 32.418 1.00 91.12 93 ASN A CA 1
ATOM 705 C C . ASN A 1 93 ? -21.152 3.577 31.572 1.00 91.12 93 ASN A C 1
ATOM 707 O O . ASN A 1 93 ? -21.944 4.523 31.559 1.00 91.12 93 ASN A O 1
ATOM 711 N N . MET A 1 94 ? -20.024 3.596 30.861 1.00 84.69 94 MET A N 1
ATOM 712 C CA . MET A 1 94 ? -19.634 4.688 29.974 1.00 84.69 94 MET A CA 1
ATOM 713 C C . MET A 1 94 ? -20.067 4.391 28.536 1.00 84.69 94 MET A C 1
ATOM 715 O O . MET A 1 94 ? -20.028 3.245 28.087 1.00 84.69 94 MET A O 1
ATOM 719 N N . LYS A 1 95 ? -20.478 5.442 27.822 1.00 67.88 95 LYS A N 1
ATOM 720 C CA . LYS A 1 95 ? -20.843 5.385 26.400 1.00 67.88 95 LYS A CA 1
ATOM 721 C C . LYS A 1 95 ? -19.642 5.595 25.492 1.00 67.88 95 LYS A C 1
ATOM 723 O O . LYS A 1 95 ? -18.764 6.408 25.858 1.00 67.88 95 LYS A O 1
#